Protein AF-A0A553N0B9-F1 (afdb_monomer)

Radius of gyration: 13.78 Å; Cα contacts (8 Å, |Δi|>4): 95; chains: 1; bounding box: 30×35×33 Å

Nearest PDB structures (foldseek):
  6j07-assembly1_A  TM=8.239E-01  e=6.079E-07  Homo sapiens
  7nfc-assembly1_M  TM=4.930E-01  e=8.154E-01  Homo sapiens
  6j0v-assembly2_B  TM=5.572E-01  e=3.086E+00  Saccharomyces cerevisiae S288C
  8eza-assembly1_X  TM=5.127E-01  e=7.331E+00  Homo sapiens

InterPro domains:
  IPR028065 Telomere repeats-binding bouquet formation protein 2 [PF15101] (7-97)
  IPR028065 Telomere repeats-binding bouquet formation protein 2 [PTHR35345] (6-97)

Organism: NCBI:txid2873325

Foldseek 3Di:
DDLQVLCVVVVHDDDDPVPDPAAEDQDLPPPVNVVVCPDPCNVVVVYWYFYSVLSVVCVVVVHNPVDDRVLGTDHHPVVQVVCCVPPNDRPSPDDDD

Mean predicted aligned error: 4.93 Å

pLDDT: mean 88.96, std 10.9, range [39.31, 97.69]

Structure (mmCIF, N/CA/C/O backbone):
data_AF-A0A553N0B9-F1
#
_entry.id   AF-A0A553N0B9-F1
#
loop_
_atom_site.group_PDB
_atom_site.id
_atom_site.type_symbol
_atom_site.label_atom_id
_atom_site.label_alt_id
_atom_site.label_comp_id
_atom_site.label_asym_id
_atom_site.label_entity_id
_atom_site.label_seq_id
_atom_site.pdbx_PDB_ins_code
_atom_site.Cartn_x
_atom_site.Cartn_y
_atom_site.Cartn_z
_atom_site.occupancy
_atom_site.B_iso_or_equiv
_atom_site.auth_seq_id
_atom_site.auth_comp_id
_atom_site.auth_asym_id
_atom_site.auth_atom_id
_atom_site.pdbx_PDB_model_num
ATOM 1 N N . MET A 1 1 ? 6.373 19.046 -8.848 1.00 56.44 1 MET A N 1
ATOM 2 C CA . MET A 1 1 ? 6.944 17.809 -9.430 1.00 56.44 1 MET A CA 1
ATOM 3 C C . MET A 1 1 ? 6.001 16.653 -9.113 1.00 56.44 1 MET A C 1
ATOM 5 O O . MET A 1 1 ? 5.676 16.478 -7.942 1.00 56.44 1 MET A O 1
ATOM 9 N N . SER A 1 2 ? 5.498 15.946 -10.132 1.00 72.44 2 SER A N 1
ATOM 10 C CA . SER A 1 2 ? 4.587 14.794 -9.963 1.00 72.44 2 SER A CA 1
ATOM 11 C C . SER A 1 2 ? 5.317 13.596 -9.326 1.00 72.44 2 SER A C 1
ATOM 13 O O . SER A 1 2 ? 6.533 13.481 -9.476 1.00 72.44 2 SER A O 1
ATOM 15 N N . LEU A 1 3 ? 4.599 12.709 -8.621 1.00 72.94 3 LEU A N 1
ATOM 16 C CA . LEU A 1 3 ? 5.170 11.510 -7.981 1.00 72.94 3 LEU A CA 1
ATOM 17 C C . LEU A 1 3 ? 5.853 10.578 -8.988 1.00 72.94 3 LEU A C 1
ATOM 19 O O . LEU A 1 3 ? 6.908 10.029 -8.690 1.00 72.94 3 LEU A O 1
ATOM 23 N N . SER A 1 4 ? 5.314 10.477 -10.204 1.00 70.56 4 SER A N 1
ATOM 24 C CA . SER A 1 4 ? 5.924 9.708 -11.296 1.00 70.56 4 SER A CA 1
ATOM 25 C C . SER A 1 4 ? 7.296 10.260 -11.688 1.00 70.56 4 SER A C 1
ATOM 27 O O . SER A 1 4 ? 8.205 9.501 -11.993 1.00 70.56 4 SER A O 1
ATOM 29 N N . VAL A 1 5 ? 7.470 11.585 -11.631 1.00 63.88 5 VAL A N 1
ATOM 30 C CA . VAL A 1 5 ? 8.753 12.241 -11.933 1.00 63.88 5 VAL A CA 1
ATOM 31 C C . VAL A 1 5 ? 9.753 12.006 -10.799 1.00 63.88 5 VAL A C 1
ATOM 33 O O . VAL A 1 5 ? 10.940 11.863 -11.057 1.00 63.88 5 VAL A O 1
ATOM 36 N N . PHE A 1 6 ? 9.286 11.943 -9.548 1.00 72.75 6 PHE A N 1
ATOM 37 C CA . PHE A 1 6 ? 10.146 11.621 -8.409 1.00 72.75 6 PHE A CA 1
ATOM 38 C C . PHE A 1 6 ? 10.626 10.165 -8.449 1.00 72.75 6 PHE A C 1
ATOM 40 O O . PHE A 1 6 ? 11.812 9.928 -8.270 1.00 72.75 6 PHE A O 1
ATOM 47 N N . ALA A 1 7 ? 9.741 9.214 -8.767 1.00 72.06 7 ALA A N 1
ATOM 48 C CA . ALA A 1 7 ? 10.128 7.813 -8.933 1.00 72.06 7 ALA A CA 1
ATOM 49 C C . ALA A 1 7 ? 11.236 7.654 -9.985 1.00 72.06 7 ALA A C 1
ATOM 51 O O . ALA A 1 7 ? 12.226 6.987 -9.724 1.00 72.06 7 ALA A O 1
ATOM 52 N N . VAL A 1 8 ? 11.109 8.332 -11.131 1.00 70.31 8 VAL A N 1
ATOM 53 C CA . VAL A 1 8 ?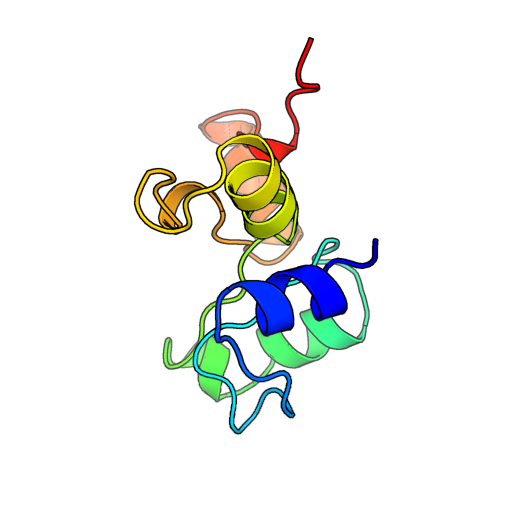 12.137 8.320 -12.185 1.00 70.31 8 VAL A CA 1
ATOM 54 C C . VAL A 1 8 ? 13.442 8.991 -11.746 1.00 70.31 8 VAL A C 1
ATOM 56 O O . VAL A 1 8 ? 14.518 8.550 -12.139 1.00 70.31 8 VAL A O 1
ATOM 59 N N . ALA A 1 9 ? 13.372 10.042 -10.926 1.00 66.81 9 ALA A N 1
ATOM 60 C CA . ALA A 1 9 ? 14.561 10.724 -10.419 1.00 66.81 9 ALA A CA 1
ATOM 61 C C . ALA A 1 9 ? 15.380 9.867 -9.433 1.00 66.81 9 ALA A C 1
ATOM 63 O O . ALA A 1 9 ? 16.595 10.012 -9.383 1.00 66.81 9 ALA A O 1
ATOM 64 N N . GLU A 1 10 ? 14.731 8.964 -8.695 1.00 75.69 10 GLU A N 1
ATOM 65 C CA . GLU A 1 10 ? 15.364 8.009 -7.770 1.00 75.69 10 GLU A CA 1
ATOM 66 C C . GLU A 1 10 ? 15.657 6.654 -8.453 1.00 75.69 10 GLU A C 1
ATOM 68 O O . GLU A 1 10 ? 15.547 5.601 -7.831 1.00 75.69 10 GLU A O 1
ATOM 73 N N . GLU A 1 11 ? 15.973 6.671 -9.755 1.00 77.38 11 GLU A N 1
ATOM 74 C CA . GLU A 1 11 ? 16.290 5.489 -10.585 1.00 77.38 11 GLU A CA 1
ATOM 75 C C . GLU A 1 11 ? 15.145 4.465 -10.762 1.00 77.38 11 GLU A C 1
ATOM 77 O O . GLU A 1 11 ? 15.341 3.373 -11.299 1.00 77.38 11 GLU A O 1
ATOM 82 N N . GLY A 1 12 ? 13.916 4.809 -10.374 1.00 77.69 12 GLY A N 1
ATOM 83 C CA . GLY A 1 12 ? 12.734 3.981 -10.597 1.00 77.69 12 GLY A CA 1
ATOM 84 C C . GLY A 1 12 ? 12.230 4.025 -12.044 1.00 77.69 12 GLY A C 1
ATOM 85 O O . GLY A 1 12 ? 12.390 5.008 -12.764 1.00 77.69 12 GLY A O 1
ATOM 86 N N . THR A 1 13 ? 11.544 2.966 -12.477 1.00 86.44 13 THR A N 1
ATOM 87 C CA . THR A 1 13 ? 10.862 2.923 -13.783 1.00 86.44 13 THR A CA 1
ATOM 88 C C . THR A 1 13 ? 9.351 2.866 -13.590 1.00 86.44 13 THR A C 1
ATOM 90 O O . THR A 1 13 ? 8.838 2.016 -12.865 1.00 86.44 13 THR A O 1
ATOM 93 N N . VAL A 1 14 ? 8.617 3.753 -14.265 1.00 87.12 14 VAL A N 1
ATOM 94 C CA . VAL A 1 14 ? 7.149 3.702 -14.297 1.00 87.12 14 VAL A CA 1
ATOM 95 C C . VAL A 1 14 ? 6.719 2.735 -15.394 1.00 87.12 14 VAL A C 1
ATOM 97 O O . VAL A 1 14 ? 7.052 2.921 -16.562 1.00 87.12 14 VAL A O 1
ATOM 100 N N . CYS A 1 15 ? 5.962 1.707 -15.027 1.00 87.75 15 CYS A N 1
ATOM 101 C CA . CYS A 1 15 ? 5.458 0.704 -15.958 1.00 87.75 15 CYS A CA 1
ATOM 102 C C . CYS A 1 15 ? 4.032 0.269 -15.588 1.00 87.75 15 CYS A C 1
ATOM 104 O O . CYS A 1 15 ? 3.446 0.747 -14.615 1.00 87.75 15 CYS A O 1
ATOM 106 N N . SER A 1 16 ? 3.438 -0.608 -16.401 1.00 88.50 16 SER A N 1
ATOM 107 C CA . SER A 1 16 ? 2.111 -1.161 -16.109 1.00 88.50 16 SER A CA 1
ATOM 108 C C . SER A 1 16 ? 2.129 -1.990 -14.826 1.00 88.50 16 SER A C 1
ATOM 110 O O . SER A 1 16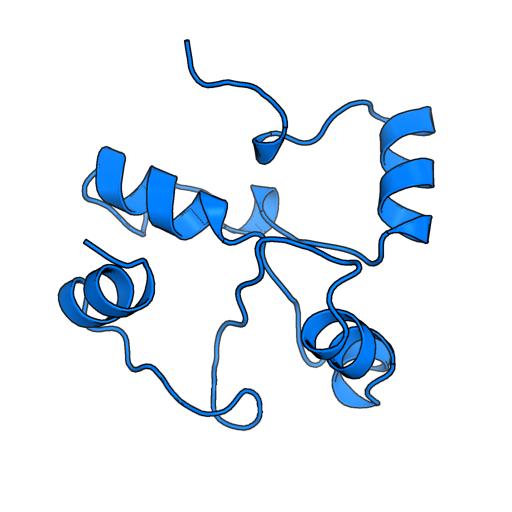 ? 3.129 -2.647 -14.542 1.00 88.50 16 SER A O 1
ATOM 112 N N . TRP A 1 17 ? 0.995 -2.078 -14.130 1.00 86.00 17 TRP A N 1
ATOM 113 C CA . TRP A 1 17 ? 0.910 -2.784 -12.847 1.00 86.00 17 TRP A CA 1
ATOM 114 C C . TRP A 1 17 ? 1.346 -4.261 -12.890 1.00 86.00 17 TRP A C 1
ATOM 116 O O . TRP A 1 17 ? 1.807 -4.785 -11.887 1.00 86.00 17 TRP A O 1
ATOM 126 N N . LYS A 1 18 ? 1.245 -4.932 -14.048 1.00 88.69 18 LYS A N 1
ATOM 127 C CA . LYS A 1 18 ? 1.672 -6.335 -14.227 1.00 88.69 18 LYS A CA 1
ATOM 128 C C . LYS A 1 18 ? 3.188 -6.527 -14.306 1.00 88.69 18 LYS A C 1
ATOM 130 O O . LYS A 1 18 ? 3.654 -7.654 -14.210 1.00 88.69 18 LYS A O 1
ATOM 135 N N . ALA A 1 19 ? 3.924 -5.455 -14.573 1.00 89.38 19 ALA A N 1
ATOM 136 C CA . ALA A 1 19 ? 5.377 -5.463 -14.719 1.00 89.38 19 ALA A CA 1
ATOM 137 C C . ALA A 1 19 ? 6.076 -4.694 -13.588 1.00 89.38 19 ALA A C 1
ATOM 139 O O . ALA A 1 19 ? 7.298 -4.615 -13.584 1.00 89.38 19 ALA A O 1
ATOM 140 N N . ALA A 1 20 ? 5.308 -4.097 -12.673 1.00 90.50 20 ALA A N 1
ATOM 141 C CA . ALA A 1 20 ? 5.827 -3.252 -11.613 1.00 90.50 20 ALA A CA 1
ATOM 142 C C . ALA A 1 20 ? 6.128 -4.074 -10.358 1.00 90.50 20 ALA A C 1
ATOM 144 O O . ALA A 1 20 ? 5.291 -4.859 -9.918 1.00 90.50 20 ALA A O 1
ATOM 145 N N . ASP A 1 21 ? 7.282 -3.821 -9.742 1.00 89.12 21 ASP A N 1
ATOM 146 C CA . ASP A 1 21 ? 7.638 -4.401 -8.442 1.00 89.12 21 ASP A CA 1
ATOM 147 C C . ASP A 1 21 ? 6.854 -3.757 -7.286 1.00 89.12 21 ASP A C 1
ATOM 149 O O . ASP A 1 21 ? 6.587 -4.389 -6.265 1.00 89.12 21 ASP A O 1
ATOM 153 N N . TYR A 1 22 ? 6.464 -2.489 -7.452 1.00 91.19 22 TYR A N 1
ATOM 154 C CA . TYR A 1 22 ? 5.737 -1.710 -6.453 1.00 91.19 22 TYR A CA 1
ATOM 155 C C . TYR A 1 22 ? 4.541 -1.003 -7.079 1.00 91.19 2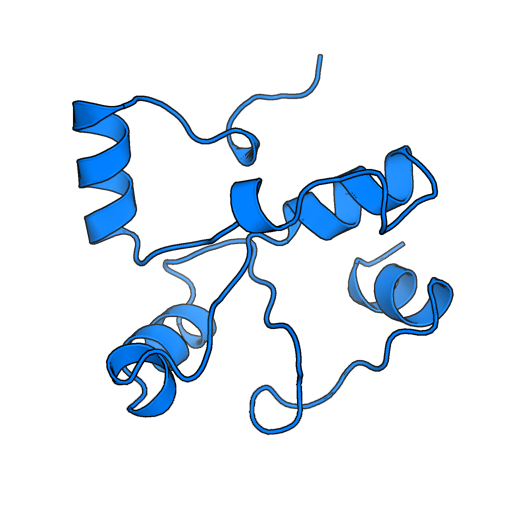2 TYR A C 1
ATOM 157 O O . TYR A 1 22 ? 4.650 -0.366 -8.130 1.00 91.19 22 TYR A O 1
ATOM 165 N N . LEU A 1 23 ? 3.402 -1.060 -6.390 1.00 95.25 23 LEU A N 1
ATOM 166 C CA . LEU A 1 23 ? 2.179 -0.369 -6.780 1.00 95.25 23 LEU A CA 1
ATOM 167 C C . LEU A 1 23 ? 1.862 0.709 -5.756 1.00 95.25 23 LEU A C 1
ATOM 169 O O . LEU A 1 23 ? 1.801 0.428 -4.562 1.00 95.25 23 LEU A O 1
ATOM 173 N N . PHE A 1 24 ? 1.631 1.931 -6.228 1.00 95.19 24 PHE A N 1
ATOM 174 C CA . PHE A 1 24 ? 1.287 3.062 -5.375 1.00 95.19 24 PHE A CA 1
ATOM 175 C C . PHE A 1 24 ? -0.078 3.627 -5.753 1.00 95.19 24 PHE A C 1
ATOM 177 O O . PHE A 1 24 ? -0.356 3.835 -6.932 1.00 95.19 24 PHE A O 1
ATOM 184 N N . SER A 1 25 ? -0.900 3.934 -4.754 1.00 96.19 25 SER A N 1
ATOM 185 C CA . SER A 1 25 ? -2.161 4.657 -4.927 1.00 96.19 25 SER A CA 1
ATOM 186 C C . SER A 1 25 ? -2.389 5.629 -3.772 1.00 96.19 25 SER A C 1
ATOM 188 O O . SER A 1 25 ? -1.882 5.423 -2.675 1.00 96.19 25 SER A O 1
ATOM 190 N N . ALA A 1 26 ? -3.091 6.735 -4.010 1.00 95.06 26 ALA A N 1
ATOM 191 C CA . ALA A 1 26 ? -3.500 7.665 -2.951 1.00 95.06 26 ALA A CA 1
ATOM 192 C C . ALA A 1 26 ? -4.885 7.332 -2.376 1.00 95.06 26 ALA A C 1
ATOM 194 O O . ALA A 1 26 ? -5.282 7.907 -1.373 1.00 95.06 26 ALA A O 1
ATOM 195 N N . ASP A 1 27 ? -5.629 6.446 -3.038 1.00 95.25 27 ASP A N 1
ATOM 196 C CA . ASP A 1 27 ? -7.039 6.225 -2.756 1.00 95.25 27 ASP A CA 1
ATOM 197 C C . ASP A 1 27 ? -7.397 4.760 -3.019 1.00 95.25 27 ASP A C 1
ATOM 199 O O . ASP A 1 27 ? -7.263 4.246 -4.137 1.00 95.25 27 ASP A O 1
ATOM 203 N N . ALA A 1 28 ? -7.835 4.075 -1.966 1.00 97.00 28 ALA A N 1
ATOM 204 C CA . ALA A 1 28 ? -8.254 2.682 -2.033 1.00 97.00 28 ALA A CA 1
ATOM 205 C C . ALA A 1 28 ? -9.610 2.493 -2.723 1.00 97.00 28 ALA A C 1
ATOM 207 O O . ALA A 1 28 ? -9.861 1.405 -3.233 1.00 97.00 28 ALA A O 1
ATOM 208 N N . SER A 1 29 ? -10.441 3.538 -2.776 1.00 96.00 29 SER A N 1
ATOM 209 C CA . SER A 1 29 ? -11.749 3.542 -3.442 1.00 96.00 29 SER A CA 1
ATOM 210 C C . SER A 1 29 ? -11.669 3.892 -4.931 1.00 96.00 29 SER A C 1
ATOM 212 O O . SER A 1 29 ? -12.662 3.822 -5.656 1.00 96.00 29 SER A O 1
ATOM 214 N N . SER A 1 30 ? -10.479 4.250 -5.429 1.00 96.31 30 SER A N 1
ATOM 215 C CA . SER A 1 30 ? -10.304 4.509 -6.855 1.00 96.31 30 SER A CA 1
ATOM 216 C C . SER A 1 30 ? -10.551 3.230 -7.662 1.00 96.31 30 SER A C 1
ATOM 218 O O . SER A 1 30 ? -10.058 2.156 -7.308 1.00 96.31 30 SER A O 1
ATOM 220 N N . ALA A 1 31 ? -11.257 3.348 -8.790 1.00 95.75 31 ALA A N 1
ATOM 221 C CA . ALA A 1 31 ? -11.646 2.195 -9.606 1.00 95.75 31 ALA A CA 1
ATOM 222 C C . ALA A 1 31 ? -10.452 1.329 -10.055 1.00 95.75 31 ALA A C 1
ATOM 224 O O . ALA A 1 31 ? -10.585 0.115 -10.205 1.00 95.75 31 ALA A O 1
ATOM 225 N N . ASP A 1 32 ? -9.280 1.931 -10.272 1.00 94.56 32 ASP A N 1
ATOM 226 C CA . ASP A 1 32 ? -8.071 1.191 -10.640 1.00 94.56 32 ASP A CA 1
ATOM 227 C C . ASP A 1 32 ? -7.470 0.443 -9.446 1.00 94.56 32 ASP A C 1
ATOM 229 O O . ASP A 1 32 ? -7.072 -0.714 -9.594 1.00 94.56 32 ASP A O 1
ATOM 233 N N . THR A 1 33 ? -7.466 1.052 -8.254 1.00 96.31 33 THR A N 1
ATOM 234 C CA . THR A 1 33 ? -7.022 0.380 -7.024 1.00 96.31 33 THR A CA 1
ATOM 235 C C . THR A 1 33 ? -7.960 -0.771 -6.657 1.00 96.31 33 THR A C 1
ATOM 237 O O . THR A 1 33 ? -7.500 -1.872 -6.360 1.00 96.31 33 THR A O 1
ATOM 240 N N . GLU A 1 34 ? -9.275 -0.562 -6.743 1.00 96.56 34 GLU A N 1
ATOM 241 C CA . GLU A 1 34 ? -10.267 -1.601 -6.455 1.00 96.56 34 GLU A CA 1
ATOM 242 C C . GLU A 1 34 ? -10.111 -2.807 -7.385 1.00 96.56 34 GLU A C 1
ATOM 244 O O . GLU A 1 34 ? -10.090 -3.951 -6.927 1.00 96.56 34 GLU A O 1
ATOM 249 N N . ARG A 1 35 ? -9.915 -2.578 -8.692 1.00 96.25 35 ARG A N 1
ATOM 250 C CA . ARG A 1 35 ? -9.632 -3.661 -9.654 1.00 96.25 35 ARG A CA 1
ATOM 251 C C . ARG A 1 35 ? -8.414 -4.489 -9.255 1.00 96.25 35 ARG A C 1
ATOM 253 O O . ARG A 1 35 ? -8.413 -5.700 -9.475 1.00 96.25 35 ARG A O 1
ATOM 260 N N . ILE A 1 36 ? -7.391 -3.857 -8.682 1.00 96.31 36 ILE A N 1
ATOM 261 C CA . ILE A 1 36 ? -6.206 -4.551 -8.175 1.00 96.31 36 ILE A CA 1
ATOM 262 C C . ILE A 1 36 ? -6.569 -5.388 -6.943 1.00 96.31 36 ILE A C 1
ATOM 264 O O . ILE A 1 36 ? -6.200 -6.561 -6.904 1.00 96.31 36 ILE A O 1
ATOM 268 N N . PHE A 1 37 ? -7.337 -4.855 -5.990 1.00 96.69 37 PHE A N 1
ATOM 269 C CA . PHE A 1 37 ? -7.766 -5.603 -4.800 1.00 96.69 37 PHE A CA 1
ATOM 270 C C . PHE A 1 37 ? -8.614 -6.840 -5.126 1.00 96.69 37 PHE A C 1
ATOM 272 O O . PHE A 1 37 ? -8.492 -7.865 -4.458 1.00 96.69 37 PHE A O 1
ATOM 279 N N . TYR A 1 38 ? -9.415 -6.792 -6.191 1.00 95.19 38 TYR A N 1
ATOM 280 C CA . TYR A 1 38 ? -10.180 -7.950 -6.673 1.00 95.19 38 TYR A CA 1
ATOM 281 C C . TYR A 1 38 ? -9.397 -8.864 -7.627 1.00 95.19 38 TYR A C 1
ATOM 283 O O . TYR A 1 38 ? -9.918 -9.884 -8.088 1.00 95.19 38 TYR A O 1
ATOM 291 N N . SER A 1 39 ? -8.147 -8.529 -7.951 1.00 95.75 39 SER A N 1
ATOM 292 C CA . SER A 1 39 ? -7.320 -9.359 -8.821 1.00 95.75 39 SER A CA 1
ATOM 293 C C . SER A 1 39 ? -6.877 -10.644 -8.116 1.00 95.75 39 SER A C 1
ATOM 295 O O . SER A 1 39 ? -6.661 -10.694 -6.903 1.00 95.75 39 SER A O 1
ATOM 297 N N . ARG A 1 40 ? -6.665 -11.706 -8.902 1.00 96.06 40 ARG A N 1
ATOM 298 C CA . ARG A 1 40 ? -6.148 -12.984 -8.391 1.00 96.06 40 ARG A CA 1
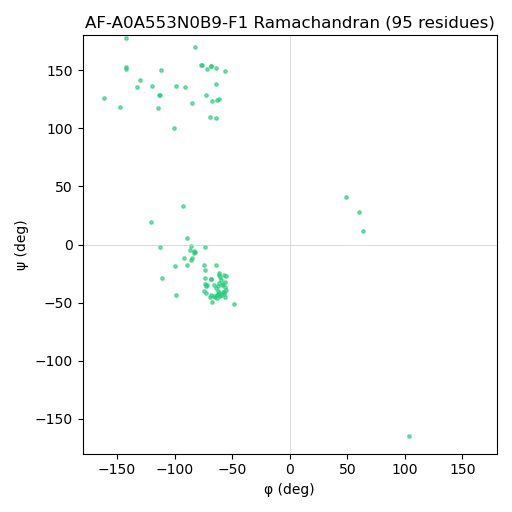ATOM 299 C C . ARG A 1 40 ? -4.789 -12.827 -7.707 1.00 96.06 40 ARG A C 1
ATOM 301 O O . ARG A 1 40 ? -4.500 -13.560 -6.767 1.00 96.06 40 ARG A O 1
ATOM 308 N N . ASP A 1 41 ? -3.960 -11.918 -8.204 1.00 94.50 41 ASP A N 1
ATOM 309 C CA . ASP A 1 41 ? -2.609 -11.719 -7.695 1.00 94.50 41 ASP A CA 1
ATOM 310 C C . ASP A 1 41 ? -2.634 -11.040 -6.317 1.00 94.50 41 ASP A C 1
ATOM 312 O O . ASP A 1 41 ? -1.878 -11.452 -5.443 1.00 94.50 41 ASP A O 1
ATOM 316 N N . TYR A 1 42 ? -3.571 -10.119 -6.058 1.00 94.50 42 TYR A N 1
ATOM 317 C CA . TYR A 1 42 ? -3.776 -9.577 -4.708 1.00 94.50 42 TYR A CA 1
ATOM 318 C C . TYR A 1 42 ? -4.319 -10.634 -3.743 1.00 94.50 42 TYR A C 1
ATOM 320 O O . TYR A 1 42 ? -3.736 -10.864 -2.690 1.00 94.50 42 TYR A O 1
ATOM 328 N N . VAL A 1 43 ? -5.376 -11.358 -4.133 1.00 93.56 43 VAL A N 1
ATOM 329 C CA . VAL A 1 43 ? -6.008 -12.393 -3.287 1.00 93.56 43 VAL A CA 1
ATOM 330 C C . VAL A 1 43 ? -5.043 -13.533 -2.928 1.00 93.56 43 VAL A C 1
ATOM 332 O O . VAL A 1 43 ? -5.184 -14.166 -1.884 1.00 93.56 43 VAL A O 1
ATOM 335 N N . ARG A 1 44 ? -4.050 -13.814 -3.780 1.00 95.50 44 ARG A N 1
ATOM 336 C CA . ARG A 1 44 ? -2.998 -14.813 -3.523 1.00 95.50 44 ARG A CA 1
ATOM 337 C C . ARG A 1 44 ? -1.770 -14.251 -2.802 1.00 95.50 44 ARG A C 1
ATOM 339 O O . ARG A 1 44 ? -0.808 -14.992 -2.636 1.00 95.50 44 ARG A O 1
ATOM 346 N N . ASN A 1 45 ? -1.801 -12.989 -2.374 1.00 91.94 45 ASN A N 1
ATOM 347 C CA . ASN A 1 45 ? -0.681 -12.278 -1.751 1.00 91.94 45 ASN A CA 1
ATOM 348 C C . ASN A 1 45 ? 0.569 -12.172 -2.649 1.00 91.94 45 ASN A C 1
ATOM 350 O O . ASN A 1 45 ? 1.688 -12.092 -2.150 1.00 91.94 45 ASN A O 1
ATOM 354 N N . ASN A 1 46 ? 0.388 -12.167 -3.973 1.00 92.44 46 ASN A N 1
ATOM 355 C CA . ASN A 1 46 ? 1.472 -11.979 -4.943 1.00 92.44 46 ASN A CA 1
ATOM 356 C C . ASN A 1 46 ? 1.766 -10.498 -5.223 1.00 92.44 46 ASN A C 1
ATOM 358 O O . ASN A 1 46 ? 2.776 -10.192 -5.850 1.00 92.44 46 ASN A O 1
ATOM 362 N N . LEU A 1 47 ? 0.882 -9.585 -4.814 1.00 93.25 47 LEU A N 1
ATOM 363 C CA . LEU A 1 47 ? 1.092 -8.145 -4.934 1.00 93.25 47 LEU A CA 1
ATOM 364 C C . LEU A 1 47 ? 0.537 -7.412 -3.717 1.00 93.25 47 LEU A C 1
ATOM 366 O O . LEU A 1 47 ? -0.447 -7.840 -3.114 1.00 93.25 47 LEU A O 1
ATOM 370 N N . THR A 1 48 ? 1.129 -6.255 -3.436 1.00 95.31 48 THR A N 1
ATOM 371 C CA . THR A 1 48 ? 0.698 -5.325 -2.391 1.00 95.31 48 THR A CA 1
ATOM 372 C C . THR A 1 48 ? 0.591 -3.928 -2.985 1.00 95.31 48 THR A C 1
ATOM 374 O O . THR A 1 48 ? 1.422 -3.527 -3.800 1.00 95.31 48 THR A O 1
ATOM 377 N N . VAL A 1 49 ? -0.428 -3.177 -2.570 1.00 97.19 49 VAL A N 1
ATOM 378 C CA . VAL A 1 49 ? -0.567 -1.757 -2.903 1.00 97.19 49 VAL A CA 1
ATOM 379 C C . VAL A 1 49 ? -0.060 -0.934 -1.726 1.00 97.19 49 VAL A C 1
ATOM 381 O O . VAL A 1 49 ? -0.369 -1.240 -0.576 1.00 97.19 49 VAL A O 1
ATOM 384 N N . PHE A 1 50 ? 0.708 0.111 -2.011 1.00 97.31 50 PHE A N 1
ATOM 385 C CA . PHE A 1 50 ? 1.208 1.060 -1.027 1.00 97.31 50 PHE A CA 1
ATOM 386 C C . PHE A 1 50 ? 0.565 2.436 -1.208 1.00 97.31 50 PHE A C 1
ATOM 388 O O . PHE A 1 50 ? 0.231 2.857 -2.316 1.00 97.31 50 PHE A O 1
ATOM 395 N N . HIS A 1 51 ? 0.423 3.180 -0.120 1.00 97.12 51 HIS A N 1
ATOM 396 C CA . HIS A 1 51 ? -0.067 4.536 -0.137 1.00 97.12 51 HIS A CA 1
ATOM 397 C C . HIS A 1 51 ? 0.997 5.477 -0.716 1.00 97.12 51 HIS A C 1
ATOM 399 O O . HIS A 1 51 ? 2.150 5.513 -0.277 1.00 97.12 51 HIS A O 1
ATOM 405 N N . SER A 1 52 ? 0.606 6.290 -1.694 1.00 95.31 52 SER A N 1
ATOM 406 C CA . SER A 1 52 ? 1.518 7.137 -2.473 1.00 95.31 52 SER A CA 1
ATOM 407 C C . SER A 1 52 ? 2.230 8.224 -1.650 1.00 95.31 52 SER A C 1
ATOM 409 O O . SER A 1 52 ? 3.279 8.723 -2.064 1.00 95.31 52 SER A O 1
ATOM 411 N N . LYS A 1 53 ? 1.730 8.544 -0.443 1.00 93.88 53 LYS A N 1
ATOM 412 C CA . LYS A 1 53 ? 2.414 9.424 0.527 1.00 93.88 53 LYS A CA 1
ATOM 413 C C . LYS A 1 53 ? 3.826 8.925 0.861 1.00 93.88 53 LYS A C 1
ATOM 415 O O . LYS A 1 53 ? 4.681 9.765 1.118 1.00 93.88 53 LYS A O 1
ATOM 420 N N . PHE A 1 54 ? 4.103 7.620 0.753 1.00 93.56 54 PHE A N 1
ATOM 421 C CA . PHE A 1 54 ? 5.460 7.071 0.858 1.00 93.56 54 PHE A CA 1
ATOM 422 C C . PHE A 1 54 ? 6.453 7.838 -0.025 1.00 93.56 54 PHE A C 1
ATOM 424 O O . PHE A 1 54 ? 7.463 8.339 0.460 1.00 93.56 54 PHE A O 1
ATOM 431 N N . LEU A 1 55 ? 6.118 8.019 -1.306 1.00 91.62 55 LEU A N 1
ATOM 432 C CA . LEU A 1 55 ? 6.969 8.718 -2.270 1.00 91.62 55 LEU A CA 1
ATOM 433 C C . LEU A 1 55 ? 7.149 10.196 -1.896 1.00 91.62 55 LEU A C 1
ATOM 435 O O . LEU A 1 55 ? 8.244 10.741 -2.027 1.00 91.62 55 LEU A O 1
ATOM 439 N N . SER A 1 56 ? 6.099 10.844 -1.385 1.00 90.81 56 SER A N 1
ATOM 440 C CA . SER A 1 56 ? 6.175 12.227 -0.894 1.00 90.81 56 SER A CA 1
ATOM 441 C C . SER A 1 56 ? 7.137 12.370 0.288 1.00 90.81 56 SER A C 1
ATOM 443 O O . SER A 1 56 ? 7.922 13.318 0.317 1.00 90.81 56 SER A O 1
ATOM 445 N N . VAL A 1 57 ? 7.107 11.428 1.234 1.00 91.31 57 VAL A N 1
ATOM 446 C CA . VAL A 1 57 ? 7.981 11.438 2.417 1.00 91.31 57 VAL A CA 1
ATOM 447 C C . VAL A 1 57 ? 9.420 11.091 2.035 1.00 91.31 57 VAL A C 1
ATOM 449 O O . VAL A 1 57 ? 10.341 11.783 2.466 1.00 91.31 57 VAL A O 1
ATOM 452 N N . CYS A 1 58 ? 9.630 10.102 1.162 1.00 90.19 58 CYS A N 1
ATOM 453 C CA . CYS A 1 58 ? 10.950 9.789 0.605 1.00 90.19 58 CYS A CA 1
ATOM 454 C C . CYS A 1 58 ? 11.564 11.002 -0.102 1.00 90.19 58 CYS A C 1
ATOM 456 O O . CYS A 1 58 ? 12.743 11.296 0.091 1.00 90.19 58 CYS A O 1
ATOM 458 N N . ARG A 1 59 ? 10.753 11.764 -0.851 1.00 88.25 59 ARG A N 1
ATOM 459 C CA . ARG A 1 59 ? 11.186 13.013 -1.490 1.00 88.25 59 ARG A CA 1
ATOM 460 C C . ARG A 1 59 ? 11.603 14.068 -0.480 1.00 88.25 59 ARG A C 1
ATOM 462 O O . ARG A 1 59 ? 12.640 14.699 -0.661 1.00 88.25 59 ARG A O 1
ATOM 469 N N . LEU A 1 60 ? 10.810 14.269 0.572 1.00 88.50 60 LEU A N 1
ATOM 470 C CA . LEU A 1 60 ? 11.130 15.235 1.624 1.00 88.50 60 LEU A CA 1
ATOM 471 C C . LEU A 1 60 ? 12.440 14.868 2.338 1.00 88.50 60 LEU A C 1
ATOM 473 O O . LEU A 1 60 ? 13.278 15.733 2.583 1.00 88.50 60 LEU A O 1
ATOM 477 N N . ARG A 1 61 ? 12.641 13.575 2.612 1.00 88.62 61 ARG A N 1
ATOM 478 C CA . ARG A 1 61 ? 13.842 13.043 3.271 1.00 88.62 61 ARG A CA 1
ATOM 479 C C . ARG A 1 61 ? 15.029 12.826 2.331 1.00 88.62 61 ARG A C 1
ATOM 481 O O . ARG A 1 61 ? 16.108 12.498 2.816 1.00 88.62 61 ARG A O 1
ATOM 488 N N . LYS A 1 62 ? 14.843 13.006 1.016 1.00 86.88 62 LYS A N 1
ATOM 489 C CA . LYS A 1 62 ? 15.829 12.705 -0.039 1.00 86.88 62 LYS A CA 1
ATOM 490 C C . LYS A 1 62 ? 16.431 11.302 0.108 1.00 86.88 62 LYS A C 1
ATOM 492 O O . LYS A 1 62 ? 17.642 11.119 0.015 1.00 86.88 62 LYS A O 1
ATOM 497 N N . SER A 1 63 ? 15.593 10.328 0.457 1.00 84.31 63 SER A N 1
ATOM 498 C CA . SER A 1 63 ? 16.025 8.956 0.708 1.00 84.31 63 SER A CA 1
ATOM 499 C C . SER A 1 63 ? 14.847 7.993 0.642 1.00 84.31 63 SER A C 1
ATOM 501 O O . SER A 1 63 ? 13.877 8.139 1.387 1.00 84.31 63 SER A O 1
ATOM 503 N N . VAL A 1 64 ? 14.985 6.962 -0.192 1.00 80.06 64 VAL A N 1
ATOM 504 C CA . VAL A 1 64 ? 14.041 5.835 -0.291 1.00 80.06 64 VAL A CA 1
ATOM 505 C C . VAL A 1 64 ? 14.296 4.728 0.740 1.00 80.06 64 VAL A C 1
ATOM 507 O O . VAL A 1 64 ? 13.455 3.856 0.926 1.00 80.06 64 VAL A O 1
ATOM 510 N N . THR A 1 65 ? 15.436 4.762 1.437 1.00 84.88 65 THR A N 1
ATOM 511 C CA . THR A 1 65 ? 15.845 3.736 2.417 1.00 84.88 65 THR A CA 1
ATOM 512 C C . THR A 1 65 ? 15.577 4.135 3.867 1.00 84.88 65 THR A C 1
ATOM 514 O O . THR A 1 65 ? 15.524 3.278 4.745 1.00 84.88 65 THR A O 1
ATOM 517 N N . SER A 1 66 ? 15.386 5.429 4.137 1.00 86.19 66 SER A N 1
ATOM 518 C CA . SER A 1 66 ? 15.133 5.957 5.487 1.00 86.19 66 SER A CA 1
ATOM 519 C C . SER A 1 66 ? 13.670 5.871 5.940 1.00 86.19 66 SER A C 1
ATOM 521 O O . SER A 1 66 ? 13.362 6.183 7.092 1.00 86.19 66 SER A O 1
ATOM 523 N N . VAL A 1 67 ? 12.760 5.481 5.042 1.00 89.44 67 VAL A N 1
ATOM 524 C CA . VAL A 1 67 ? 11.318 5.396 5.293 1.00 89.44 67 VAL A CA 1
ATOM 525 C C . VAL A 1 67 ? 10.895 3.929 5.202 1.00 89.44 67 VAL A C 1
ATOM 527 O O . VAL A 1 67 ? 11.018 3.335 4.132 1.00 89.44 67 VAL A O 1
ATOM 530 N N . PRO A 1 68 ? 10.377 3.314 6.280 1.00 92.75 68 PRO A N 1
ATOM 531 C CA . PRO A 1 68 ? 9.898 1.939 6.208 1.00 92.75 68 PRO A CA 1
ATOM 532 C C . PRO A 1 68 ? 8.624 1.861 5.357 1.00 92.75 68 PRO A C 1
ATOM 534 O O . PRO A 1 68 ? 7.556 2.315 5.772 1.00 92.75 68 PRO A O 1
ATOM 537 N N . ILE A 1 69 ? 8.720 1.260 4.168 1.00 93.50 69 ILE A N 1
ATOM 538 C CA . ILE A 1 69 ? 7.595 1.158 3.221 1.00 93.50 69 ILE A CA 1
ATOM 539 C C . ILE A 1 69 ? 6.399 0.371 3.788 1.00 93.50 69 ILE A C 1
ATOM 541 O O . ILE A 1 69 ? 5.256 0.636 3.430 1.00 93.50 69 ILE A O 1
ATOM 545 N N . GLY A 1 70 ? 6.636 -0.543 4.738 1.00 94.62 70 GLY A N 1
ATOM 546 C CA . GLY A 1 70 ? 5.581 -1.314 5.405 1.00 94.62 70 GLY A CA 1
ATOM 547 C C . GLY A 1 70 ? 4.571 -0.456 6.179 1.00 94.62 70 GLY A C 1
ATOM 548 O O . GLY A 1 70 ? 3.417 -0.849 6.311 1.00 94.62 70 GLY A O 1
ATOM 549 N N . HIS A 1 71 ? 4.956 0.748 6.618 1.00 94.38 71 HIS A N 1
ATOM 550 C CA . HIS A 1 71 ? 4.023 1.705 7.227 1.00 94.38 71 HIS A CA 1
ATOM 551 C C . HIS A 1 71 ? 3.080 2.364 6.226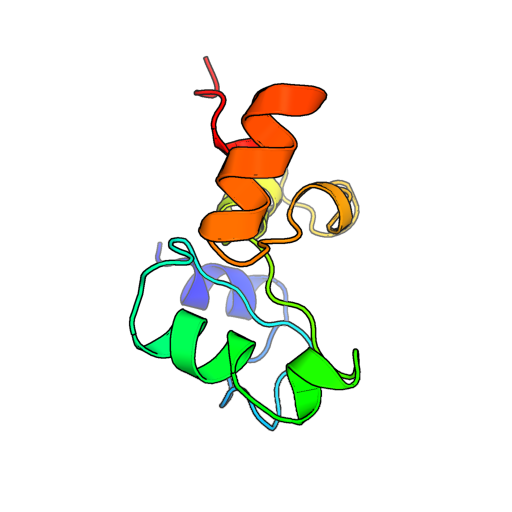 1.00 94.38 71 HIS A C 1
ATOM 553 O O . HIS A 1 71 ? 2.258 3.173 6.633 1.00 94.38 71 HIS A O 1
ATOM 559 N N . TYR A 1 72 ? 3.215 2.053 4.941 1.00 96.25 72 TYR A N 1
ATOM 560 C CA . TYR A 1 72 ? 2.419 2.606 3.860 1.00 96.25 72 TYR A CA 1
ATOM 561 C C . TYR A 1 72 ? 1.674 1.511 3.102 1.00 96.25 72 TYR A C 1
ATOM 563 O O . TYR A 1 72 ? 1.286 1.748 1.974 1.00 96.25 72 TYR A O 1
ATOM 571 N N . VAL A 1 73 ? 1.469 0.310 3.649 1.00 96.81 73 VAL A N 1
ATOM 572 C CA . VAL A 1 73 ? 0.584 -0.678 3.002 1.00 96.81 73 VAL A CA 1
ATOM 573 C C . VAL A 1 73 ? -0.826 -0.100 2.928 1.00 96.81 73 VAL A C 1
ATOM 575 O O . VAL A 1 73 ? -1.370 0.270 3.957 1.00 96.81 73 VAL A O 1
ATOM 578 N N . LEU A 1 74 ? -1.417 -0.040 1.735 1.00 97.69 74 LEU A N 1
ATOM 579 C CA . LEU A 1 74 ? -2.773 0.450 1.501 1.00 97.69 74 LEU A CA 1
ATOM 580 C C . LEU A 1 74 ? -3.732 -0.742 1.338 1.00 97.69 74 LEU A C 1
ATOM 582 O O . LEU A 1 74 ? -3.764 -1.343 0.260 1.00 97.69 74 LEU A O 1
ATOM 586 N N . PRO A 1 75 ? -4.499 -1.118 2.376 1.00 96.38 75 PRO A N 1
ATOM 587 C CA . PRO A 1 75 ? -5.488 -2.180 2.255 1.00 96.38 75 PRO A CA 1
ATOM 588 C C . PRO A 1 75 ? -6.801 -1.659 1.635 1.00 96.38 75 PRO A C 1
ATOM 590 O O . PRO A 1 75 ? -6.985 -0.444 1.506 1.00 96.38 75 PRO A O 1
ATOM 593 N N . PRO A 1 76 ? -7.741 -2.551 1.267 1.00 97.12 76 PRO A N 1
ATOM 594 C CA . PRO A 1 76 ? -9.071 -2.160 0.808 1.00 97.12 76 PRO A CA 1
ATOM 595 C C . PRO A 1 76 ? -9.792 -1.292 1.842 1.00 97.12 76 PRO A C 1
ATOM 597 O O . PRO A 1 76 ? -9.615 -1.488 3.044 1.00 97.12 76 PRO A O 1
ATOM 600 N N . GLU A 1 77 ? -10.651 -0.376 1.391 1.00 95.94 77 GLU A N 1
ATOM 601 C CA . GLU A 1 77 ? -11.318 0.606 2.265 1.00 95.94 77 GLU A CA 1
ATOM 602 C C . GLU A 1 77 ? -12.096 -0.041 3.424 1.00 95.94 77 GLU A C 1
ATOM 604 O O . GLU A 1 77 ? -12.036 0.420 4.561 1.00 95.94 77 GLU A O 1
ATOM 609 N N . ALA A 1 78 ? -12.772 -1.166 3.168 1.00 95.19 78 ALA A N 1
ATOM 610 C CA . ALA A 1 78 ? -13.473 -1.917 4.210 1.00 95.19 78 ALA A CA 1
ATOM 611 C C . ALA A 1 78 ? -12.530 -2.346 5.351 1.00 95.19 78 ALA A C 1
ATOM 613 O O . ALA A 1 78 ? -12.854 -2.170 6.522 1.00 95.19 78 ALA A O 1
ATOM 614 N N . ILE A 1 79 ? -11.329 -2.817 5.004 1.00 95.44 79 ILE A N 1
ATOM 615 C CA . ILE A 1 79 ? -10.300 -3.226 5.967 1.00 95.44 79 ILE A CA 1
ATOM 616 C C . ILE A 1 79 ? -9.688 -2.010 6.666 1.00 95.44 79 ILE A C 1
ATOM 618 O O . ILE A 1 79 ? -9.377 -2.077 7.853 1.00 95.44 79 ILE A O 1
ATOM 622 N N . GLN A 1 80 ? -9.548 -0.879 5.967 1.00 95.94 80 GLN A N 1
ATOM 623 C CA . GLN A 1 80 ? -9.097 0.362 6.597 1.00 95.94 80 GLN A CA 1
ATOM 624 C C . GLN A 1 80 ? -10.038 0.807 7.712 1.00 95.94 80 GLN A C 1
ATOM 626 O O . GLN A 1 80 ? -9.578 1.161 8.794 1.00 95.94 80 GLN A O 1
ATOM 631 N N . ASN A 1 81 ? -11.349 0.736 7.484 1.00 96.00 81 ASN A N 1
ATOM 632 C CA . ASN A 1 81 ? -12.343 1.086 8.496 1.00 96.00 81 ASN A CA 1
ATOM 633 C C . ASN A 1 81 ? -12.263 0.182 9.732 1.00 96.00 81 ASN A C 1
ATOM 635 O O . ASN A 1 81 ? -12.340 0.676 10.857 1.00 96.00 81 ASN A O 1
ATOM 639 N N . GLU A 1 82 ? -12.042 -1.119 9.541 1.00 97.00 82 GLU A N 1
ATOM 640 C CA . GLU A 1 82 ? -11.827 -2.059 10.646 1.00 97.00 82 GLU A CA 1
ATOM 641 C C . GLU A 1 82 ? -10.538 -1.750 11.421 1.00 97.00 82 GLU A C 1
ATOM 643 O O . GLU A 1 82 ? -10.549 -1.687 12.651 1.00 97.00 82 GLU A O 1
ATOM 648 N N . ILE A 1 83 ? -9.429 -1.493 10.721 1.00 95.12 83 ILE A N 1
ATOM 649 C CA . ILE A 1 83 ? -8.145 -1.150 11.349 1.00 95.12 83 ILE A CA 1
ATOM 650 C C . ILE A 1 83 ? -8.252 0.162 12.127 1.00 95.12 83 ILE A C 1
ATOM 652 O O . ILE A 1 83 ? -7.802 0.220 13.272 1.00 95.12 83 ILE A O 1
ATOM 656 N N . ARG A 1 84 ? -8.902 1.186 11.563 1.00 95.00 84 ARG A N 1
ATOM 657 C CA . ARG A 1 84 ? -9.159 2.456 12.255 1.00 95.00 84 ARG A CA 1
ATOM 658 C C . ARG A 1 84 ? -9.944 2.251 13.545 1.00 95.00 84 ARG A C 1
ATOM 660 O O . ARG A 1 84 ? -9.623 2.873 14.553 1.00 95.00 84 ARG A O 1
ATOM 667 N N . ALA A 1 85 ? -10.935 1.361 13.529 1.00 96.31 85 ALA A N 1
ATOM 668 C CA . ALA A 1 85 ? -11.749 1.066 14.702 1.00 96.31 85 ALA A CA 1
ATOM 669 C C . ALA A 1 85 ? -10.972 0.344 15.820 1.00 96.31 85 ALA A C 1
ATOM 671 O O . ALA A 1 85 ? -11.311 0.505 16.991 1.00 96.31 85 ALA A O 1
ATOM 672 N N . VAL A 1 86 ? -9.948 -0.446 15.478 1.00 96.69 86 VAL A N 1
ATOM 673 C CA . VAL A 1 86 ? -9.205 -1.281 16.442 1.00 96.69 86 VAL A CA 1
ATOM 674 C C . VAL A 1 86 ? -7.887 -0.646 16.893 1.00 96.69 86 VAL A C 1
ATOM 676 O O . VAL A 1 86 ? -7.542 -0.710 18.071 1.00 96.69 86 VAL A O 1
ATOM 679 N N . ILE A 1 87 ? -7.131 -0.070 15.960 1.00 93.75 87 ILE A N 1
ATOM 680 C CA . ILE A 1 87 ? -5.749 0.399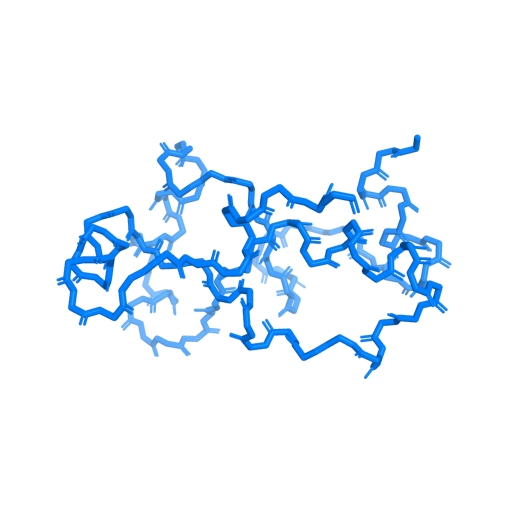 16.156 1.00 93.75 87 ILE A CA 1
ATOM 681 C C . ILE A 1 87 ? -5.674 1.930 16.108 1.00 93.75 87 ILE A C 1
ATOM 683 O O . ILE A 1 87 ? -4.819 2.527 16.762 1.00 93.75 87 ILE A O 1
ATOM 687 N N . GLY A 1 88 ? -6.584 2.569 15.370 1.00 92.81 88 GLY A N 1
ATOM 688 C CA . GLY A 1 88 ? -6.585 4.008 15.127 1.00 92.81 88 GLY A CA 1
ATOM 689 C C . GLY A 1 88 ? -6.085 4.377 13.730 1.00 9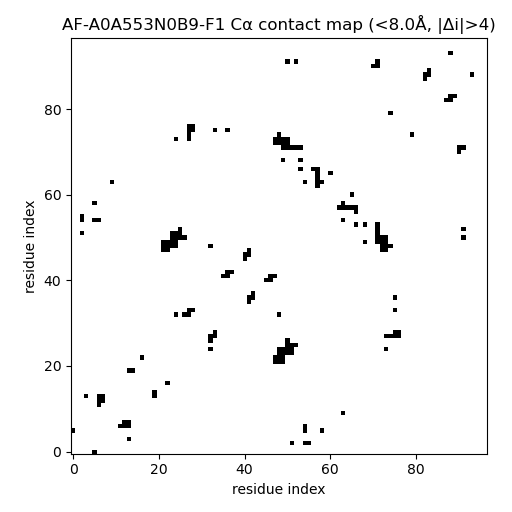2.81 88 GLY A C 1
ATOM 690 O O . GLY A 1 88 ? -6.035 3.548 12.823 1.00 92.81 88 GLY A O 1
ATOM 691 N N . GLN A 1 89 ? -5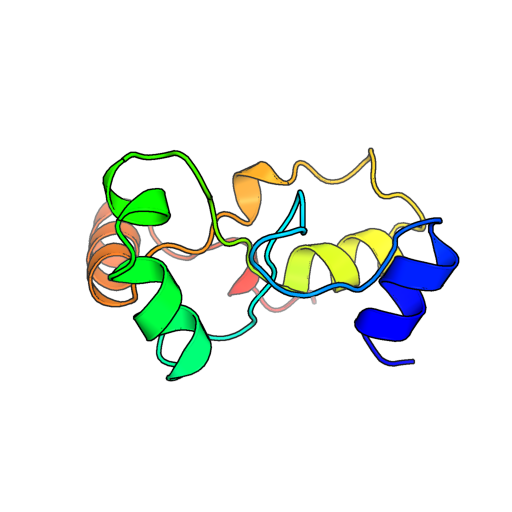.759 5.654 13.550 1.00 93.38 89 GLN A N 1
ATOM 692 C CA . GLN A 1 89 ? -5.430 6.229 12.244 1.00 93.38 89 GLN A CA 1
ATOM 693 C C . GLN A 1 89 ? -4.104 5.719 11.662 1.00 93.38 89 GLN A C 1
ATOM 695 O O . GLN A 1 89 ? -3.163 5.371 12.382 1.00 93.38 89 GLN A O 1
ATOM 700 N N . TYR A 1 90 ? -4.008 5.746 10.339 1.00 94.50 90 TYR A N 1
ATOM 701 C CA . TYR A 1 90 ? -2.786 5.446 9.609 1.00 94.50 90 TYR A CA 1
ATOM 702 C C . TYR A 1 90 ? -1.793 6.611 9.651 1.00 94.50 90 TYR A C 1
ATOM 704 O O . TYR A 1 90 ? -2.167 7.780 9.723 1.00 94.50 90 TYR A O 1
ATOM 712 N N . ILE A 1 91 ? -0.497 6.311 9.510 1.00 93.12 91 ILE A N 1
ATOM 713 C CA . ILE A 1 91 ? 0.561 7.338 9.534 1.00 93.12 91 ILE A CA 1
ATOM 714 C C . ILE A 1 91 ? 0.392 8.396 8.434 1.00 93.12 91 ILE A C 1
ATOM 716 O O . ILE A 1 91 ? 0.766 9.551 8.623 1.00 93.12 91 ILE A O 1
ATOM 720 N N . TRP A 1 92 ? -0.182 8.017 7.289 1.00 92.38 92 TRP A N 1
ATOM 721 C CA . TRP A 1 92 ? -0.409 8.921 6.162 1.00 92.38 92 TRP A CA 1
ATOM 722 C C . TRP A 1 92 ? -1.686 9.765 6.291 1.00 92.38 92 TRP A C 1
ATOM 724 O O . TRP A 1 92 ? -1.906 10.619 5.436 1.00 92.38 92 TRP A O 1
ATOM 734 N N . GLU A 1 93 ? -2.505 9.534 7.322 1.00 91.44 93 GLU A N 1
ATOM 735 C CA . GLU A 1 93 ? -3.688 10.346 7.659 1.00 91.44 93 GLU A CA 1
ATOM 736 C C . GLU A 1 93 ? -3.343 11.496 8.608 1.00 91.44 93 GLU A C 1
ATOM 738 O O . GLU A 1 93 ? -4.085 12.469 8.709 1.00 91.44 93 GLU A O 1
ATOM 743 N N . THR A 1 94 ? -2.196 11.415 9.281 1.00 80.88 94 THR A N 1
ATOM 744 C CA . THR A 1 94 ? -1.643 12.543 10.025 1.00 80.88 94 THR A CA 1
ATOM 745 C C . THR A 1 94 ? -1.206 13.633 9.050 1.00 80.88 94 THR A C 1
ATOM 747 O O . THR A 1 94 ? -0.368 13.397 8.174 1.00 80.88 94 THR A O 1
ATOM 750 N N . GLU A 1 95 ? -1.732 14.845 9.219 1.00 60.12 95 GLU A N 1
ATOM 751 C CA . GLU A 1 95 ? -1.120 16.023 8.616 1.00 60.12 95 GLU A CA 1
ATOM 752 C C . GLU A 1 95 ? 0.278 16.197 9.228 1.00 60.12 95 GLU A C 1
ATOM 754 O O . GLU A 1 95 ? 0.442 16.228 10.449 1.00 60.12 95 GLU A O 1
ATOM 759 N N . GLU A 1 96 ? 1.303 16.251 8.379 1.00 53.81 96 GLU A N 1
ATOM 760 C CA . GLU A 1 96 ? 2.620 16.733 8.793 1.00 53.81 96 GLU A CA 1
ATOM 761 C C . GLU A 1 96 ? 2.442 18.211 9.179 1.00 53.81 96 GLU A C 1
ATOM 763 O O . GLU A 1 96 ? 2.182 19.032 8.298 1.00 53.81 96 GLU A O 1
ATOM 768 N N . GLN A 1 97 ? 2.513 18.529 10.478 1.00 39.31 97 GLN A N 1
ATOM 769 C CA . GLN A 1 97 ? 2.698 19.907 10.952 1.00 39.31 97 GLN A CA 1
ATOM 770 C C . GLN A 1 97 ? 4.069 20.443 10.536 1.00 39.31 97 GLN A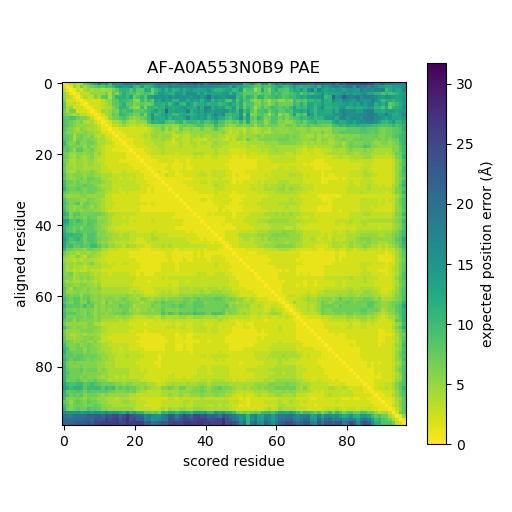 C 1
ATOM 772 O O . GLN A 1 97 ? 5.057 19.675 10.631 1.00 39.31 97 GLN A O 1
#

Secondary structure (DSSP, 8-state):
--HHHHHHHTT-----TTT-S-EEES-TTSHHHHHHHTSHHHHTTS--EEETHHHHHHHHHT-SSSS-GGGGB---HHHHHHHHHHT---TTTS---

Solvent-accessible surface area (backbone atoms only — not comparable to full-atom values): 6025 Å² total; per-residue (Å²): 135,56,71,72,56,49,41,45,72,72,78,40,79,92,67,58,80,92,77,41,96,72,42,70,39,88,48,48,82,38,72,70,46,40,54,45,63,73,28,72,48,35,75,68,68,73,51,68,44,25,34,39,60,51,60,57,50,22,59,75,66,73,34,80,83,83,51,70,66,78,73,25,62,47,60,54,55,74,56,47,54,52,42,37,75,75,79,38,83,57,73,82,73,55,76,86,126

Sequence (97 aa):
MSLSVFAVAEEGTVCSWKAADYLFSADASSADTERIFYSRDYVRNNLTVFHSKFLSVCRLRKSVTSVPIGHYVLPPEAIQNEIRAVIGQYIWETEEQ